Protein AF-A0A8K0LK72-F1 (afdb_monomer_lite)

Foldseek 3Di:
DFDWDKDWDQQAQQAKDKPPHGQDHRDNTGDIDTDDAQIWMDGGPDPPDIDGDHGPPVDQDPDAQDPVSVVVCVVCVQFKDWDRGWPDDDPFWTWTWIAGPPPRDIDIDIGGDCVVDDCPDPVVVVVVVVVVVVVPDDD

Radius of gyration: 19.01 Å; chains: 1; bounding box: 47×27×50 Å

pLDDT: mean 86.65, std 8.88, range [50.38, 97.31]

Sequence (139 aa):
HPPLVFVRDRGSANGTSVNGRIIGKGVTLSPSKLLEEGDIITVGTHPHLRLQYAESTNIRSSYTLSRLQRQEVKLFEDRYIVSSRTIGNGGYSLVFLASEVDTRKHVACKVHDISRFSPTAKEVNRIRQEATLLSTLDH

Structure (mmCIF, N/CA/C/O backbone):
data_AF-A0A8K0LK72-F1
#
_entry.id   AF-A0A8K0LK72-F1
#
loop_
_atom_site.group_PDB
_atom_site.id
_atom_site.type_symbol
_atom_site.label_atom_id
_atom_site.label_alt_id
_atom_site.label_comp_id
_atom_site.label_asym_id
_atom_site.label_entity_id
_atom_site.label_seq_id
_atom_site.pdbx_PDB_ins_code
_atom_site.Cartn_x
_atom_site.Cartn_y
_atom_site.Cartn_z
_atom_site.occupancy
_atom_site.B_iso_or_equiv
_atom_site.auth_seq_id
_atom_site.auth_comp_id
_atom_site.auth_asym_id
_atom_site.auth_atom_id
_atom_site.pdbx_PDB_model_num
ATOM 1 N N . HIS A 1 1 ? 8.517 6.663 11.431 1.00 76.25 1 HIS A N 1
ATOM 2 C CA . HIS A 1 1 ? 8.268 5.704 10.335 1.00 76.25 1 HIS A CA 1
ATOM 3 C C . HIS A 1 1 ? 9.356 5.879 9.293 1.00 76.25 1 HIS A C 1
ATOM 5 O O . HIS A 1 1 ? 9.706 7.032 9.047 1.00 76.25 1 HIS A O 1
ATOM 11 N N . PRO A 1 2 ? 9.944 4.798 8.756 1.00 79.44 2 PRO A N 1
ATOM 12 C CA . PRO A 1 2 ? 10.966 4.906 7.720 1.00 79.44 2 PRO A CA 1
ATOM 13 C C . PRO A 1 2 ? 10.385 5.559 6.454 1.00 79.44 2 PRO A C 1
ATOM 15 O O . PRO A 1 2 ? 9.185 5.410 6.191 1.00 79.44 2 PRO A O 1
ATOM 18 N N . PRO A 1 3 ? 11.197 6.301 5.683 1.00 84.12 3 PRO A N 1
ATOM 19 C CA . PRO A 1 3 ? 10.729 6.949 4.465 1.00 84.12 3 PRO A CA 1
ATOM 20 C C . PRO A 1 3 ? 10.279 5.910 3.433 1.00 84.12 3 PRO A C 1
ATOM 22 O O . PRO A 1 3 ? 10.865 4.836 3.311 1.00 84.12 3 PRO A O 1
ATOM 25 N N . LEU A 1 4 ? 9.249 6.252 2.658 1.00 87.44 4 LEU A N 1
ATOM 26 C CA . LEU A 1 4 ? 8.869 5.477 1.481 1.00 87.44 4 LEU A CA 1
ATOM 27 C C . LEU A 1 4 ? 9.763 5.896 0.315 1.00 87.44 4 LEU A C 1
ATOM 29 O O . LEU A 1 4 ? 9.740 7.057 -0.096 1.00 87.44 4 LEU A O 1
ATOM 33 N N . VAL A 1 5 ? 10.550 4.959 -0.207 1.00 91.00 5 VAL A N 1
ATOM 34 C CA . VAL A 1 5 ? 11.460 5.216 -1.327 1.00 91.00 5 VAL A CA 1
ATOM 35 C C . VAL A 1 5 ? 10.884 4.586 -2.583 1.00 91.00 5 VAL A C 1
ATOM 37 O O . VAL A 1 5 ? 10.600 3.393 -2.622 1.00 91.00 5 VAL A O 1
ATOM 40 N N . PHE A 1 6 ? 10.704 5.400 -3.617 1.00 91.62 6 PHE A N 1
ATOM 41 C CA . PHE A 1 6 ? 10.148 4.964 -4.890 1.00 91.62 6 PHE A CA 1
ATOM 42 C C . PHE A 1 6 ? 11.184 5.089 -5.998 1.00 91.62 6 PHE A C 1
ATOM 44 O O . PHE A 1 6 ? 11.943 6.055 -6.049 1.00 91.62 6 PHE A O 1
ATOM 51 N N . VAL A 1 7 ? 11.147 4.146 -6.932 1.00 92.19 7 VAL A N 1
ATOM 52 C CA . VAL A 1 7 ? 11.876 4.210 -8.195 1.00 92.19 7 VAL A CA 1
ATOM 53 C C . VAL A 1 7 ? 10.893 4.383 -9.347 1.00 92.19 7 VAL A C 1
ATOM 55 O O . VAL A 1 7 ? 9.767 3.882 -9.319 1.00 92.19 7 VAL A O 1
ATOM 58 N N . ARG A 1 8 ? 11.306 5.123 -10.371 1.00 92.06 8 ARG A N 1
ATOM 59 C CA . ARG A 1 8 ? 10.524 5.343 -11.584 1.00 92.06 8 ARG A CA 1
ATOM 60 C C . ARG A 1 8 ? 11.461 5.508 -12.770 1.00 92.06 8 ARG A C 1
ATOM 62 O O . ARG A 1 8 ? 12.436 6.247 -12.680 1.00 92.06 8 ARG A O 1
ATOM 69 N N . ASP A 1 9 ? 11.125 4.877 -13.888 1.00 90.75 9 ASP A N 1
ATOM 70 C CA . ASP A 1 9 ? 11.796 5.126 -15.161 1.00 90.75 9 ASP A CA 1
ATOM 71 C C . ASP A 1 9 ? 11.343 6.466 -15.764 1.00 90.75 9 ASP A C 1
ATOM 73 O O . ASP A 1 9 ? 10.139 6.744 -15.851 1.00 90.75 9 ASP A O 1
ATOM 77 N N . ARG A 1 10 ? 12.313 7.290 -16.174 1.00 90.12 10 ARG A N 1
ATOM 78 C CA . ARG A 1 10 ? 12.124 8.647 -16.716 1.00 90.12 10 ARG A CA 1
ATOM 79 C C . ARG A 1 10 ? 12.468 8.708 -18.209 1.00 90.12 10 ARG A C 1
ATOM 81 O O . ARG A 1 10 ? 13.216 9.585 -18.630 1.00 90.12 10 ARG A O 1
ATOM 88 N N . GLY A 1 11 ? 11.946 7.768 -18.996 1.00 87.12 11 GLY A N 1
ATOM 89 C CA . GLY A 1 11 ? 12.162 7.731 -20.444 1.00 87.12 11 GLY A CA 1
ATOM 90 C C . GLY A 1 11 ? 13.513 7.146 -20.827 1.00 87.12 11 GLY A C 1
ATOM 91 O O . GLY A 1 11 ? 14.162 7.637 -21.749 1.00 87.12 11 GLY A O 1
ATOM 92 N N . SER A 1 12 ? 13.965 6.107 -20.122 1.00 87.62 12 SER A N 1
ATOM 93 C CA . SER A 1 12 ? 15.194 5.432 -20.528 1.00 87.62 12 SER A CA 1
ATOM 94 C C . SER A 1 12 ? 15.002 4.721 -21.873 1.00 87.62 12 SER A C 1
ATOM 96 O O . SER A 1 12 ? 13.942 4.153 -22.160 1.00 87.62 12 SER A O 1
ATOM 98 N N . ALA A 1 13 ? 16.051 4.712 -22.700 1.00 87.19 13 ALA A N 1
ATOM 99 C CA . ALA A 1 13 ? 16.027 4.038 -24.000 1.00 87.19 13 ALA A CA 1
ATOM 100 C C . ALA A 1 13 ? 15.885 2.511 -23.859 1.00 87.19 13 ALA A C 1
ATOM 102 O O . ALA A 1 13 ? 15.154 1.860 -24.606 1.00 87.19 13 ALA A O 1
ATOM 103 N N . ASN A 1 14 ? 16.561 1.943 -22.857 1.00 88.12 14 ASN A N 1
ATOM 104 C CA . ASN A 1 14 ? 16.686 0.495 -22.680 1.00 88.12 14 ASN A CA 1
ATOM 105 C C . ASN A 1 14 ? 15.807 -0.069 -21.552 1.00 88.12 14 ASN A C 1
ATOM 107 O O . ASN A 1 14 ? 15.756 -1.283 -21.374 1.00 88.12 14 ASN A O 1
ATOM 111 N N . GLY A 1 15 ? 15.079 0.788 -20.836 1.00 90.25 15 GLY A N 1
ATOM 112 C CA . GLY A 1 15 ? 14.215 0.422 -19.721 1.00 90.25 15 GLY A CA 1
ATOM 113 C C . GLY A 1 15 ? 14.923 0.384 -18.368 1.00 90.25 15 GLY A C 1
ATOM 114 O O . GLY A 1 15 ? 16.145 0.291 -18.282 1.00 90.25 15 GLY A O 1
ATOM 115 N N . THR A 1 16 ? 14.131 0.422 -17.303 1.00 92.06 16 THR A N 1
ATOM 116 C CA . THR A 1 16 ? 14.563 0.167 -15.924 1.00 92.06 16 THR A CA 1
ATOM 117 C C . THR A 1 16 ? 13.787 -1.027 -15.389 1.00 92.06 16 THR A C 1
ATOM 119 O O . THR A 1 16 ? 12.586 -1.159 -15.641 1.00 92.06 16 THR A O 1
ATOM 122 N N . SER A 1 17 ? 14.458 -1.901 -14.643 1.00 92.12 17 SER A N 1
ATOM 123 C CA . SER A 1 17 ? 13.846 -3.066 -14.005 1.00 92.12 17 SER A CA 1
ATOM 124 C C . SER A 1 17 ? 14.123 -3.108 -12.505 1.00 92.12 17 SER A C 1
ATOM 126 O O . SER A 1 17 ? 15.150 -2.610 -12.050 1.00 92.12 17 SER A O 1
ATOM 128 N N . VAL A 1 18 ? 13.200 -3.710 -11.755 1.00 93.56 18 VAL A N 1
ATOM 129 C CA . VAL A 1 18 ? 13.353 -4.043 -10.332 1.00 93.56 18 VAL A CA 1
ATOM 130 C C . VAL A 1 18 ? 13.165 -5.547 -10.188 1.00 93.56 18 VAL A C 1
ATOM 132 O O . VAL A 1 18 ? 12.148 -6.084 -10.632 1.00 93.56 18 VAL A O 1
ATOM 135 N N . ASN A 1 19 ? 14.151 -6.241 -9.619 1.00 92.62 19 ASN A N 1
ATOM 136 C CA . ASN A 1 19 ? 14.174 -7.705 -9.486 1.00 92.62 19 ASN A CA 1
ATOM 137 C C . ASN A 1 19 ? 13.886 -8.423 -10.820 1.00 92.62 19 ASN A C 1
ATOM 139 O O . ASN A 1 19 ? 13.119 -9.383 -10.883 1.00 92.62 19 ASN A O 1
ATOM 143 N N . GLY A 1 20 ? 14.451 -7.900 -11.915 1.00 89.12 20 GLY A N 1
ATOM 144 C CA . GLY A 1 20 ? 14.274 -8.431 -13.270 1.00 89.12 20 GLY A CA 1
ATOM 145 C C . GLY A 1 20 ? 12.934 -8.103 -13.940 1.00 89.12 20 GLY A C 1
ATOM 146 O O . GLY A 1 20 ? 12.756 -8.422 -15.113 1.00 89.12 20 GLY A O 1
ATOM 147 N N . ARG A 1 21 ? 11.993 -7.437 -13.256 1.00 90.00 21 ARG A N 1
ATOM 148 C CA . ARG A 1 21 ? 10.725 -6.986 -13.854 1.00 90.00 21 ARG A CA 1
ATOM 149 C C . ARG A 1 21 ? 10.854 -5.555 -14.360 1.00 90.00 21 ARG A C 1
ATOM 151 O O . ARG A 1 21 ? 11.170 -4.659 -13.582 1.00 90.00 21 ARG A O 1
ATOM 158 N N . ILE A 1 22 ? 10.597 -5.332 -15.649 1.00 89.88 22 ILE A N 1
ATOM 159 C CA . ILE A 1 22 ? 10.627 -3.992 -16.256 1.00 89.88 22 ILE A CA 1
ATOM 160 C C . ILE A 1 22 ? 9.530 -3.129 -15.625 1.00 89.88 22 ILE A C 1
ATOM 162 O O . ILE A 1 22 ? 8.355 -3.488 -15.667 1.00 89.88 22 ILE A O 1
ATOM 166 N N . ILE A 1 23 ? 9.924 -1.989 -15.057 1.00 90.38 23 ILE A N 1
ATOM 167 C CA . ILE A 1 23 ? 9.009 -0.998 -14.471 1.00 90.38 23 ILE A CA 1
ATOM 168 C C . ILE A 1 23 ? 8.736 0.177 -15.419 1.00 90.38 23 ILE A C 1
ATOM 170 O O . ILE A 1 23 ? 7.783 0.922 -15.220 1.00 90.38 23 ILE A O 1
ATOM 174 N N . GLY A 1 24 ? 9.542 0.333 -16.470 1.00 88.56 24 GLY A N 1
ATOM 175 C CA . GLY A 1 24 ? 9.314 1.299 -17.538 1.00 88.56 24 GLY A CA 1
ATOM 176 C C . GLY A 1 24 ? 10.374 1.201 -18.630 1.00 88.56 24 GLY A C 1
ATOM 177 O O . GLY A 1 24 ? 11.476 0.719 -18.375 1.00 88.56 24 GLY A O 1
ATOM 178 N N . LYS A 1 25 ? 10.020 1.616 -19.851 1.00 86.31 25 LYS A N 1
ATOM 179 C CA . LYS A 1 25 ? 10.896 1.677 -21.031 1.00 86.31 25 LYS A CA 1
ATOM 180 C C . LYS A 1 25 ? 10.301 2.632 -22.061 1.00 86.31 25 LYS A C 1
ATOM 182 O O . LYS A 1 25 ? 9.143 2.455 -22.424 1.00 86.31 25 LYS A O 1
ATOM 187 N N . GLY A 1 26 ? 11.066 3.615 -22.537 1.00 77.31 26 GLY A N 1
ATOM 188 C CA . GLY A 1 26 ? 10.672 4.508 -23.639 1.00 77.31 26 GLY A CA 1
ATOM 189 C C . GLY A 1 26 ? 9.478 5.444 -23.381 1.00 77.31 26 GLY A C 1
ATOM 190 O O . GLY A 1 26 ? 9.223 6.328 -24.191 1.00 77.31 26 GLY A O 1
ATOM 191 N N . VAL A 1 27 ? 8.757 5.290 -22.267 1.00 73.31 27 VAL A N 1
ATOM 192 C CA . VAL A 1 27 ? 7.663 6.179 -21.847 1.00 73.31 27 VAL A CA 1
ATOM 193 C C . VAL A 1 27 ? 8.224 7.377 -21.093 1.00 73.31 27 VAL A C 1
ATOM 195 O O . VAL A 1 27 ? 9.058 7.213 -20.205 1.00 73.31 27 VAL A O 1
ATOM 198 N N . THR A 1 28 ? 7.708 8.576 -21.371 1.00 68.56 28 THR A N 1
ATOM 199 C CA . THR A 1 28 ? 8.136 9.824 -20.716 1.00 68.56 28 THR A CA 1
ATOM 200 C C . THR A 1 28 ? 7.958 9.782 -19.192 1.00 68.56 28 THR A C 1
ATOM 202 O O . THR A 1 28 ? 8.711 10.425 -18.457 1.00 68.56 28 THR A O 1
ATOM 205 N N . LEU A 1 29 ? 6.976 9.013 -18.699 1.00 75.50 29 LEU A N 1
ATOM 206 C CA . LEU A 1 29 ? 6.746 8.809 -17.272 1.00 75.50 29 LEU A CA 1
A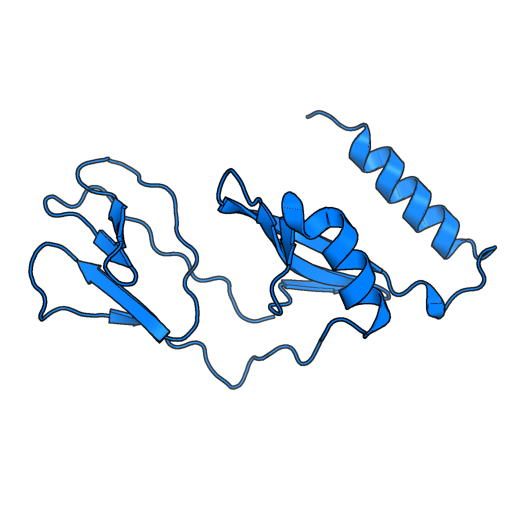TOM 207 C C . LEU A 1 29 ? 6.090 7.450 -16.993 1.00 75.50 29 LEU A C 1
ATOM 209 O O . LEU A 1 29 ? 4.905 7.258 -17.251 1.00 75.50 29 LEU A O 1
ATOM 213 N N . SER A 1 30 ? 6.854 6.512 -16.437 1.00 81.12 30 SER A N 1
ATOM 214 C CA . SER A 1 30 ? 6.302 5.247 -15.930 1.00 81.12 30 SER A CA 1
ATOM 215 C C . SER A 1 30 ? 5.622 5.423 -14.560 1.00 81.12 30 SER A C 1
ATOM 217 O O . SER A 1 30 ? 5.884 6.409 -13.863 1.00 81.12 30 SER A O 1
ATOM 219 N N . PRO A 1 31 ? 4.759 4.489 -14.124 1.00 82.50 31 PRO A N 1
ATOM 220 C CA . PRO A 1 31 ? 4.327 4.421 -12.733 1.00 82.50 31 PRO A CA 1
ATOM 221 C C . PRO A 1 31 ? 5.526 4.258 -11.788 1.00 82.50 31 PRO A C 1
ATOM 223 O O . PRO A 1 31 ? 6.513 3.600 -12.104 1.00 82.50 31 PRO A O 1
ATOM 226 N N . SER A 1 32 ? 5.452 4.866 -10.605 1.00 86.50 32 SER A N 1
ATOM 227 C CA . SER A 1 32 ? 6.454 4.642 -9.556 1.00 86.50 32 SER A CA 1
ATOM 228 C C . SER A 1 32 ? 6.253 3.284 -8.893 1.00 86.50 32 SER A C 1
ATOM 230 O O . SER A 1 32 ? 5.130 2.921 -8.549 1.00 86.50 32 SER A O 1
ATOM 232 N N . LYS A 1 33 ? 7.355 2.585 -8.637 1.00 89.62 33 LYS A N 1
ATOM 233 C CA . LYS A 1 33 ? 7.419 1.344 -7.868 1.00 89.62 33 LYS A CA 1
ATOM 234 C C . LYS A 1 33 ? 8.019 1.645 -6.495 1.00 89.62 33 LYS A C 1
ATOM 236 O O . LYS A 1 33 ? 9.074 2.269 -6.422 1.00 89.62 33 LYS A O 1
ATOM 241 N N . LEU A 1 34 ? 7.347 1.238 -5.418 1.00 90.69 34 LEU A N 1
ATOM 242 C CA . LEU A 1 34 ? 7.927 1.278 -4.073 1.00 90.69 34 LEU A CA 1
ATOM 243 C C . LEU A 1 34 ? 9.058 0.249 -3.979 1.00 90.69 34 LEU A C 1
ATOM 245 O O . LEU A 1 34 ? 8.873 -0.879 -4.439 1.00 90.69 34 LEU A O 1
ATOM 249 N N . LEU A 1 35 ? 10.186 0.655 -3.399 1.00 91.31 35 LEU A N 1
ATOM 250 C CA . LEU A 1 35 ? 11.315 -0.221 -3.114 1.00 91.31 35 LEU A CA 1
ATOM 251 C C . LEU A 1 35 ? 11.161 -0.877 -1.742 1.00 91.31 35 LEU A C 1
ATOM 253 O O . LEU A 1 35 ? 10.826 -0.217 -0.754 1.00 91.31 35 LEU A O 1
ATOM 257 N N . GLU A 1 36 ? 11.444 -2.170 -1.695 1.00 87.50 36 GLU A N 1
ATOM 258 C CA . GLU A 1 36 ? 11.522 -2.976 -0.481 1.00 87.50 36 GLU A CA 1
ATOM 259 C C . GLU A 1 36 ? 12.961 -3.418 -0.212 1.00 87.50 36 GLU A C 1
ATOM 261 O O . GLU A 1 36 ? 13.785 -3.470 -1.123 1.00 87.50 36 GLU A O 1
ATOM 266 N N . GLU A 1 37 ? 13.274 -3.711 1.053 1.00 88.00 37 GLU A N 1
ATOM 267 C CA . GLU A 1 37 ? 14.602 -4.169 1.477 1.00 88.00 37 GLU A CA 1
ATOM 268 C C . GLU A 1 37 ? 15.157 -5.256 0.548 1.00 88.00 37 GLU A C 1
ATOM 270 O O . GLU A 1 37 ? 14.54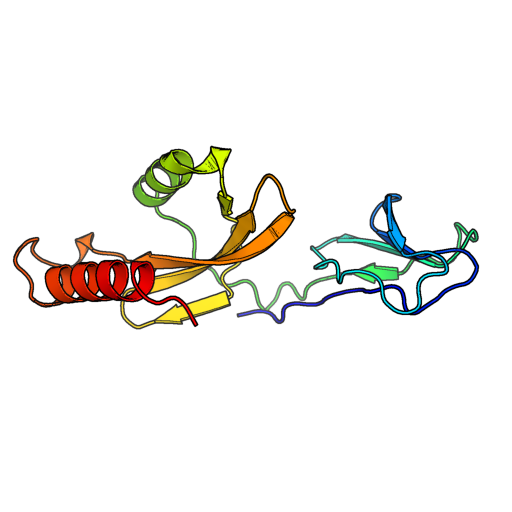1 -6.307 0.364 1.00 88.00 37 GLU A O 1
ATOM 275 N N . GLY A 1 38 ? 16.344 -5.008 -0.003 1.00 90.75 38 GLY A N 1
ATOM 276 C CA . GLY A 1 38 ? 17.035 -5.930 -0.892 1.00 90.75 38 GLY A CA 1
ATOM 277 C C . GLY A 1 38 ? 16.632 -5.837 -2.363 1.00 90.75 38 GLY A C 1
ATOM 278 O O . GLY A 1 38 ? 17.264 -6.521 -3.169 1.00 90.75 38 GLY A O 1
ATOM 279 N N . ASP A 1 39 ? 15.657 -4.996 -2.733 1.00 94.12 39 ASP A N 1
ATOM 280 C CA . ASP A 1 39 ? 15.269 -4.779 -4.128 1.00 94.12 39 ASP A CA 1
ATOM 281 C C . ASP A 1 39 ? 16.463 -4.358 -4.982 1.00 94.12 39 ASP A C 1
ATOM 283 O O . ASP A 1 39 ? 17.274 -3.508 -4.608 1.00 94.12 39 ASP A O 1
ATOM 287 N N . ILE A 1 40 ? 16.551 -4.939 -6.176 1.00 95.06 40 ILE A N 1
ATOM 288 C CA . ILE A 1 40 ? 17.668 -4.736 -7.091 1.00 95.06 40 ILE A CA 1
ATOM 289 C C . ILE A 1 40 ? 17.174 -4.008 -8.325 1.00 95.06 40 ILE A C 1
ATOM 291 O O . ILE A 1 40 ? 16.394 -4.547 -9.110 1.00 95.06 40 ILE A O 1
ATOM 295 N N . ILE A 1 41 ? 17.673 -2.794 -8.512 1.00 94.81 41 ILE A N 1
ATOM 296 C CA . ILE A 1 41 ? 17.385 -1.943 -9.656 1.00 94.81 41 ILE A CA 1
ATOM 297 C C . ILE A 1 41 ? 18.468 -2.168 -10.711 1.00 94.81 41 ILE A C 1
ATOM 299 O O . ILE A 1 41 ? 19.665 -2.099 -10.423 1.00 94.81 41 ILE A O 1
ATOM 303 N N . THR A 1 42 ? 18.051 -2.397 -11.952 1.00 93.25 42 THR A N 1
ATOM 304 C CA . THR A 1 42 ? 18.944 -2.511 -13.112 1.00 93.25 42 THR A CA 1
ATOM 305 C C . THR A 1 42 ? 18.472 -1.559 -14.200 1.00 93.25 42 THR A C 1
ATOM 307 O O . THR A 1 42 ? 17.289 -1.551 -14.547 1.00 93.25 42 THR A O 1
ATOM 310 N N . VAL A 1 43 ? 19.397 -0.755 -14.731 1.00 89.25 43 VAL A N 1
ATOM 311 C CA . VAL A 1 43 ? 19.122 0.238 -15.777 1.00 89.25 43 VAL A CA 1
ATOM 312 C C . VAL A 1 43 ? 19.696 -0.248 -17.106 1.00 89.25 43 VAL A C 1
ATOM 314 O O . VAL A 1 43 ? 20.894 -0.493 -17.245 1.00 89.25 43 VAL A O 1
ATOM 317 N N . GLY A 1 44 ? 18.826 -0.355 -18.102 1.00 83.12 44 GLY A N 1
ATOM 318 C CA . GLY A 1 44 ? 19.124 -0.842 -19.437 1.00 83.12 44 GLY A CA 1
ATOM 319 C C . GLY A 1 44 ? 19.454 -2.331 -19.507 1.00 83.12 44 GLY A C 1
ATOM 320 O O . GLY A 1 44 ? 19.045 -3.126 -18.667 1.00 83.12 44 GLY A O 1
ATOM 321 N N . THR A 1 45 ? 20.194 -2.713 -20.548 1.00 71.88 45 THR A N 1
ATOM 322 C CA . THR A 1 45 ? 20.573 -4.105 -20.840 1.00 71.88 45 THR A CA 1
ATOM 323 C C . THR A 1 45 ? 21.888 -4.528 -20.188 1.00 71.88 45 THR A C 1
ATOM 325 O O . THR A 1 45 ? 22.374 -5.614 -20.482 1.00 71.88 45 THR A O 1
ATOM 328 N N . HIS A 1 46 ? 22.493 -3.689 -19.340 1.00 73.81 46 HIS A N 1
ATOM 329 C CA . HIS A 1 46 ? 23.783 -3.979 -18.717 1.00 73.81 46 HIS A CA 1
ATOM 330 C C . HIS A 1 46 ? 23.572 -4.724 -17.392 1.00 73.81 46 HIS A C 1
ATOM 332 O O . HIS A 1 46 ? 23.287 -4.080 -16.381 1.00 73.81 46 HIS A O 1
ATOM 338 N N . PRO A 1 47 ? 23.762 -6.056 -17.338 1.00 69.06 47 PRO A N 1
ATOM 339 C CA . PRO A 1 47 ? 23.531 -6.831 -16.116 1.00 69.06 47 PRO A CA 1
ATOM 340 C C . PRO A 1 47 ? 24.512 -6.476 -14.987 1.00 69.06 47 PRO A C 1
ATOM 342 O O . PRO A 1 47 ? 24.299 -6.854 -13.836 1.00 69.06 47 PRO A O 1
ATOM 345 N N . HIS A 1 48 ? 25.589 -5.753 -15.305 1.00 77.31 48 HIS A N 1
ATOM 346 C CA . HIS A 1 48 ? 26.644 -5.395 -14.362 1.00 77.31 48 HIS A CA 1
ATOM 347 C C . HIS A 1 48 ? 26.340 -4.132 -13.543 1.00 77.31 48 HIS A C 1
ATOM 349 O O . HIS A 1 48 ? 26.904 -3.981 -12.463 1.00 77.31 48 HIS A O 1
ATOM 355 N N . LEU A 1 49 ? 25.439 -3.249 -13.998 1.00 83.81 49 LEU A N 1
ATOM 356 C CA . LEU A 1 49 ? 25.029 -2.076 -13.220 1.00 83.81 49 LEU A CA 1
ATOM 357 C C . LEU A 1 49 ? 23.785 -2.412 -12.396 1.00 83.81 49 LEU A C 1
ATOM 359 O O . LEU A 1 49 ? 22.659 -2.407 -12.899 1.00 83.81 49 LEU A O 1
ATOM 363 N N . ARG A 1 50 ? 24.001 -2.712 -11.116 1.00 89.88 50 ARG A N 1
ATOM 364 C CA . ARG A 1 50 ? 22.949 -3.075 -10.164 1.00 89.88 50 ARG A CA 1
ATOM 365 C C . ARG A 1 50 ? 23.015 -2.143 -8.964 1.00 89.88 50 ARG A C 1
ATOM 367 O O . ARG A 1 50 ? 24.056 -2.042 -8.322 1.00 89.88 50 ARG A O 1
ATOM 374 N N . LEU A 1 51 ? 21.903 -1.484 -8.664 1.00 93.19 51 LEU A N 1
ATOM 375 C CA . LEU A 1 51 ? 21.731 -0.713 -7.437 1.00 93.19 51 LEU A CA 1
ATOM 376 C C . LEU A 1 51 ? 20.854 -1.544 -6.508 1.00 93.19 51 LEU A C 1
ATOM 378 O O . LEU A 1 51 ? 19.731 -1.882 -6.875 1.00 93.19 51 LEU A O 1
ATOM 382 N N . GLN A 1 52 ? 21.361 -1.898 -5.334 1.00 94.38 52 GLN A N 1
ATOM 383 C CA . GLN A 1 52 ? 20.563 -2.580 -4.323 1.00 94.38 52 GLN A CA 1
ATOM 384 C C . GLN A 1 52 ? 20.008 -1.551 -3.345 1.00 94.38 52 GLN A C 1
ATOM 386 O O . GLN A 1 52 ? 20.754 -0.735 -2.803 1.00 94.38 52 GLN A O 1
ATOM 391 N N . TYR A 1 53 ? 18.700 -1.588 -3.126 1.00 93.12 53 TYR A N 1
ATOM 392 C CA . TYR A 1 53 ? 18.069 -0.817 -2.074 1.00 93.12 53 TYR A CA 1
ATOM 393 C C . TYR A 1 53 ? 18.279 -1.513 -0.731 1.00 93.12 53 TYR A C 1
ATOM 395 O O . TYR A 1 53 ? 17.947 -2.687 -0.569 1.00 93.12 53 TYR A O 1
ATOM 403 N N . ALA A 1 54 ? 18.827 -0.767 0.223 1.00 89.25 54 ALA A N 1
ATOM 404 C CA . ALA A 1 54 ? 18.977 -1.186 1.605 1.00 89.25 54 ALA A CA 1
ATOM 405 C C . ALA A 1 54 ? 18.302 -0.144 2.503 1.00 89.25 54 ALA A C 1
ATOM 407 O O . ALA A 1 54 ? 18.672 1.032 2.537 1.00 89.25 54 ALA A O 1
ATOM 408 N N . GLU A 1 55 ? 17.284 -0.583 3.218 1.00 81.44 55 GLU A N 1
ATOM 409 C CA . GLU A 1 55 ? 16.597 0.146 4.258 1.00 81.44 55 GLU A CA 1
ATOM 410 C C . GLU A 1 55 ? 17.431 0.110 5.542 1.00 81.44 55 GLU A C 1
ATOM 412 O O . GLU A 1 55 ? 17.846 -0.943 6.030 1.00 81.44 55 GLU A O 1
ATOM 417 N N . SER A 1 56 ? 17.672 1.285 6.129 1.00 73.56 56 SER A N 1
ATOM 418 C CA . SER A 1 56 ? 18.419 1.370 7.383 1.00 73.56 56 SER A CA 1
ATOM 419 C C . SER A 1 56 ? 17.704 0.582 8.485 1.00 73.56 56 SER A C 1
ATOM 421 O O . SER A 1 56 ? 16.584 0.908 8.892 1.00 73.56 56 SER A O 1
ATOM 423 N N . THR A 1 57 ? 18.377 -0.441 9.011 1.00 64.62 57 THR A N 1
ATOM 424 C CA . THR A 1 57 ? 17.865 -1.334 10.063 1.00 64.62 57 THR A CA 1
ATOM 425 C C . THR A 1 57 ? 17.533 -0.608 11.369 1.00 64.62 57 THR A C 1
ATOM 427 O O . THR A 1 57 ? 16.739 -1.114 12.160 1.00 64.62 57 THR A O 1
ATOM 430 N N . ASN A 1 58 ? 18.055 0.607 11.567 1.00 62.12 58 ASN A N 1
ATOM 431 C CA . ASN A 1 58 ? 17.826 1.424 12.760 1.00 62.12 58 ASN A CA 1
ATOM 432 C C . ASN A 1 58 ? 16.441 2.100 12.821 1.00 62.12 58 ASN A C 1
ATOM 434 O O . ASN A 1 58 ? 16.113 2.696 13.843 1.00 62.12 58 ASN A O 1
ATOM 438 N N . ILE A 1 59 ? 15.611 2.019 11.769 1.00 60.59 59 ILE A N 1
ATOM 439 C CA . ILE A 1 59 ? 14.305 2.713 11.697 1.00 60.59 59 ILE A CA 1
ATOM 440 C C . ILE A 1 59 ? 13.152 1.727 11.455 1.00 60.59 59 ILE A C 1
ATOM 442 O O . ILE A 1 59 ? 12.167 2.036 10.784 1.00 60.59 59 ILE A O 1
ATOM 446 N N . ARG A 1 60 ? 13.229 0.505 11.991 1.00 59.28 60 ARG A N 1
ATOM 447 C CA . ARG A 1 60 ? 12.069 -0.395 11.949 1.00 59.28 60 ARG A CA 1
ATOM 448 C C . ARG A 1 60 ? 11.069 0.016 13.023 1.00 59.28 60 ARG A C 1
ATOM 450 O O . ARG A 1 60 ? 11.336 -0.092 14.216 1.00 59.28 60 ARG A O 1
ATOM 457 N N . SER A 1 61 ? 9.898 0.485 12.597 1.00 60.50 61 SER A N 1
ATOM 458 C CA . SER A 1 61 ? 8.750 0.637 13.489 1.00 60.50 61 SER A CA 1
ATOM 459 C C . SER A 1 61 ? 8.413 -0.735 14.080 1.00 60.50 61 SER A C 1
ATOM 461 O O . SER A 1 61 ? 8.053 -1.641 13.333 1.00 60.50 61 SER A O 1
ATOM 463 N N . SER A 1 62 ? 8.521 -0.897 15.399 1.00 65.06 62 SER A N 1
ATOM 464 C CA . SER A 1 62 ? 8.257 -2.164 16.107 1.00 65.06 62 SER A CA 1
ATOM 465 C C . SER A 1 62 ? 6.774 -2.549 16.164 1.00 65.06 62 SER A C 1
ATOM 467 O O . SER A 1 62 ? 6.410 -3.574 16.742 1.00 65.06 62 SER A O 1
ATOM 469 N N . TYR A 1 63 ? 5.901 -1.727 15.585 1.00 80.50 63 TYR A N 1
ATOM 470 C CA . TYR A 1 63 ? 4.470 -1.957 15.593 1.00 80.50 63 TYR A CA 1
ATOM 471 C C . TYR A 1 63 ? 4.106 -3.123 14.678 1.00 80.50 63 TYR A C 1
ATOM 473 O O . TYR A 1 63 ? 4.426 -3.140 13.491 1.00 80.50 63 TYR A O 1
ATOM 481 N N . THR A 1 64 ? 3.411 -4.100 15.247 1.00 84.19 64 THR A N 1
ATOM 482 C CA . THR A 1 64 ? 2.924 -5.280 14.538 1.00 84.19 64 THR A CA 1
ATOM 483 C C . THR A 1 64 ? 1.436 -5.445 14.798 1.00 84.19 64 THR A C 1
ATOM 485 O O . THR A 1 64 ? 0.930 -5.056 15.852 1.00 84.19 64 THR A O 1
ATOM 488 N N . LEU A 1 65 ? 0.727 -6.009 13.821 1.00 89.56 65 LEU A N 1
ATOM 489 C CA . LEU A 1 65 ? -0.678 -6.362 13.987 1.00 89.56 65 LEU A CA 1
ATOM 490 C C . LEU A 1 65 ? -0.816 -7.419 15.089 1.00 89.56 65 LEU A C 1
ATOM 492 O O . LEU A 1 65 ? -0.111 -8.437 15.092 1.00 89.56 65 LEU A O 1
ATOM 496 N N . SER A 1 66 ? -1.771 -7.207 15.994 1.00 90.00 66 SER A N 1
ATOM 497 C CA . SER A 1 66 ? -2.136 -8.205 16.998 1.00 90.00 66 SER A CA 1
ATOM 498 C C . SER A 1 66 ? -2.629 -9.499 16.334 1.00 90.00 66 SER A C 1
ATOM 500 O O . SER A 1 66 ? -2.908 -9.553 15.133 1.00 90.00 66 SER A O 1
ATOM 502 N N . ARG A 1 67 ? -2.749 -10.590 17.103 1.00 91.38 67 ARG A N 1
ATOM 503 C CA . ARG A 1 67 ? -3.296 -11.852 16.568 1.00 91.38 67 ARG A CA 1
ATOM 504 C C . ARG A 1 67 ? -4.701 -11.658 15.984 1.00 91.38 67 ARG A C 1
ATOM 506 O O . ARG A 1 67 ? -4.965 -12.189 14.912 1.00 91.38 67 ARG A O 1
ATOM 513 N N . LEU A 1 68 ? -5.552 -10.895 16.671 1.00 92.38 68 LEU A N 1
ATOM 514 C CA . LEU A 1 68 ? -6.914 -10.605 16.224 1.00 92.38 68 LEU A CA 1
ATOM 515 C C . LEU A 1 68 ? -6.905 -9.731 14.965 1.00 92.38 68 LEU A C 1
ATOM 517 O O . LEU A 1 68 ? -7.518 -10.097 13.972 1.00 92.38 68 LEU A O 1
ATOM 521 N N . GLN A 1 69 ? -6.108 -8.661 14.951 1.00 92.88 69 GLN A N 1
ATOM 522 C CA . GLN A 1 69 ? -5.994 -7.778 13.784 1.00 92.88 69 GLN A CA 1
ATOM 523 C C . GLN A 1 69 ? -5.473 -8.516 12.546 1.00 92.88 69 GLN A C 1
ATOM 525 O O . GLN A 1 69 ? -5.915 -8.257 11.433 1.00 92.88 69 GLN A O 1
ATOM 530 N N . ARG A 1 70 ? -4.573 -9.494 12.719 1.00 93.62 70 ARG A N 1
ATOM 531 C CA . ARG A 1 70 ? -4.153 -10.371 11.616 1.00 93.62 70 ARG A CA 1
ATOM 532 C C . ARG A 1 70 ? -5.292 -11.232 11.076 1.00 93.62 70 ARG A C 1
ATOM 534 O O . ARG A 1 70 ? -5.282 -11.525 9.891 1.00 93.62 70 ARG A O 1
ATOM 541 N N . GLN A 1 71 ? -6.237 -11.660 11.910 1.00 94.88 71 GLN A N 1
ATOM 542 C CA . GLN A 1 71 ? -7.424 -12.390 11.451 1.00 94.88 71 GLN A CA 1
ATOM 543 C C . GLN A 1 71 ? -8.409 -11.453 10.744 1.00 94.88 71 GLN A C 1
ATOM 545 O O . GLN A 1 71 ? -8.940 -11.820 9.705 1.00 94.88 71 GLN A O 1
ATOM 550 N N . GLU A 1 72 ? -8.598 -10.236 11.256 1.00 95.00 72 GLU A N 1
ATOM 551 C CA . GLU A 1 72 ? -9.465 -9.218 10.646 1.00 95.00 72 GLU A CA 1
ATOM 552 C C . GLU A 1 72 ? -8.958 -8.790 9.264 1.00 95.00 72 GLU A C 1
ATOM 554 O O . GLU A 1 72 ? -9.744 -8.691 8.328 1.00 95.00 72 GLU A O 1
ATOM 559 N N . VAL A 1 73 ? -7.641 -8.612 9.107 1.00 95.19 73 VAL A N 1
ATOM 560 C CA . VAL A 1 73 ? -7.018 -8.291 7.812 1.00 95.19 73 VAL A CA 1
ATOM 561 C C . VAL A 1 73 ? -7.266 -9.376 6.763 1.00 95.19 73 VAL A C 1
ATOM 563 O O . VAL A 1 73 ? -7.462 -9.061 5.592 1.00 95.19 73 VAL A O 1
ATOM 566 N N . LYS A 1 74 ? -7.326 -10.650 7.170 1.00 95.88 74 LYS A N 1
ATOM 567 C CA . LYS A 1 74 ? -7.626 -11.755 6.246 1.00 95.88 74 LYS A CA 1
ATOM 568 C C . LYS A 1 74 ? -9.034 -11.690 5.664 1.00 95.88 74 LYS A C 1
ATOM 570 O O . LYS A 1 74 ? -9.265 -12.246 4.600 1.00 95.88 74 LYS A O 1
ATOM 575 N N . LEU A 1 75 ? -9.971 -11.004 6.320 1.00 96.88 75 LEU A N 1
ATOM 576 C CA . LEU A 1 75 ? -11.348 -10.880 5.827 1.00 96.88 75 LEU A CA 1
ATOM 577 C C . LEU A 1 75 ? -11.451 -10.061 4.533 1.00 96.88 75 LEU A C 1
ATOM 579 O O . LEU A 1 75 ? -12.511 -10.046 3.914 1.00 96.88 75 LEU A O 1
ATOM 583 N N . PHE A 1 76 ? -10.388 -9.352 4.149 1.00 95.69 76 PHE A N 1
ATOM 584 C CA . PHE A 1 76 ? -10.337 -8.544 2.933 1.00 95.69 76 PHE A CA 1
ATOM 585 C C . PHE A 1 76 ? -9.035 -8.741 2.138 1.00 95.69 76 PHE A C 1
ATOM 587 O O . PHE A 1 76 ? -8.671 -7.880 1.332 1.00 95.69 76 PHE A O 1
ATOM 594 N N . GLU A 1 77 ? -8.323 -9.855 2.360 1.00 96.19 77 GLU A N 1
ATOM 595 C CA . GLU A 1 77 ? -7.037 -10.141 1.698 1.00 96.19 77 GLU A CA 1
ATOM 596 C C . GLU A 1 77 ? -7.162 -10.370 0.187 1.00 96.19 77 GLU A C 1
ATOM 598 O O . GLU A 1 77 ? -6.192 -10.202 -0.549 1.00 96.19 77 GLU A O 1
ATOM 603 N N . ASP A 1 78 ? -8.370 -10.701 -0.271 1.00 97.31 78 ASP A N 1
ATOM 604 C CA . ASP A 1 78 ? -8.755 -10.797 -1.676 1.00 97.31 78 ASP A CA 1
ATOM 605 C C . ASP A 1 78 ? -8.678 -9.442 -2.394 1.00 97.31 78 ASP A C 1
ATOM 607 O O . ASP A 1 78 ? -8.381 -9.392 -3.585 1.00 97.31 78 ASP A O 1
ATOM 611 N N . ARG A 1 79 ? -8.894 -8.341 -1.663 1.00 97.12 79 ARG A N 1
ATOM 612 C CA . ARG A 1 79 ? -8.882 -6.972 -2.203 1.00 97.12 79 ARG A CA 1
ATOM 613 C C . ARG A 1 79 ? -7.629 -6.198 -1.831 1.00 97.12 79 ARG A C 1
ATOM 615 O O . ARG A 1 79 ? -7.113 -5.440 -2.652 1.00 97.12 79 ARG A O 1
ATOM 622 N N . TYR A 1 80 ? -7.123 -6.375 -0.610 1.00 96.94 80 TYR A N 1
ATOM 623 C CA . TYR A 1 80 ? -5.965 -5.634 -0.115 1.00 96.94 80 TYR A CA 1
ATOM 624 C C . TYR A 1 80 ? -4.999 -6.506 0.679 1.00 96.94 80 TYR A C 1
ATOM 626 O O . TYR A 1 80 ? -5.362 -7.140 1.664 1.00 96.94 80 TYR A O 1
ATOM 634 N N . ILE A 1 81 ? -3.718 -6.418 0.331 1.00 95.00 81 ILE A N 1
ATOM 635 C CA . ILE A 1 81 ? -2.626 -7.036 1.086 1.00 95.00 81 ILE A CA 1
ATOM 636 C C . ILE A 1 81 ? -2.015 -5.978 2.002 1.00 95.00 81 ILE A C 1
ATOM 638 O O . ILE A 1 81 ? -1.429 -5.003 1.523 1.00 95.00 81 ILE A O 1
ATOM 642 N N . VAL A 1 82 ? -2.137 -6.165 3.318 1.00 94.50 82 VAL A N 1
ATOM 643 C CA . VAL A 1 82 ? -1.546 -5.271 4.326 1.00 94.50 82 VAL A CA 1
ATOM 644 C C . VAL A 1 82 ? -0.119 -5.718 4.644 1.00 94.50 82 VAL A C 1
ATOM 646 O O . VAL A 1 82 ? 0.111 -6.853 5.058 1.00 94.50 82 VAL A O 1
ATOM 649 N N . SER A 1 83 ? 0.847 -4.819 4.463 1.00 89.88 83 SER A N 1
ATOM 650 C CA . SER A 1 83 ? 2.249 -5.076 4.801 1.00 89.88 83 SER A CA 1
ATOM 651 C C . SER A 1 83 ? 2.516 -4.881 6.298 1.00 89.88 83 SER A C 1
ATOM 653 O O . SER A 1 83 ? 1.756 -4.227 7.012 1.00 89.88 83 SER A O 1
ATOM 655 N N . SER A 1 84 ? 3.659 -5.371 6.779 1.00 86.31 84 SER A N 1
ATOM 656 C CA . SER A 1 84 ? 4.142 -5.070 8.133 1.00 86.31 84 SER A CA 1
ATOM 657 C C . SER A 1 84 ? 4.696 -3.645 8.287 1.00 86.31 84 SER A C 1
ATOM 659 O O . SER A 1 84 ? 5.072 -3.252 9.391 1.00 86.31 84 SER A O 1
ATOM 661 N N . ARG A 1 85 ? 4.794 -2.861 7.203 1.00 87.62 85 ARG A N 1
ATOM 662 C CA . ARG A 1 85 ? 5.359 -1.507 7.229 1.00 87.62 85 ARG A CA 1
ATOM 663 C C . ARG A 1 85 ? 4.339 -0.525 7.798 1.00 87.62 85 ARG A C 1
ATOM 665 O O . ARG A 1 85 ? 3.270 -0.323 7.223 1.00 87.62 85 ARG A O 1
ATOM 672 N N . THR A 1 86 ? 4.699 0.139 8.894 1.00 90.44 86 THR A N 1
ATOM 673 C CA . THR A 1 86 ? 3.900 1.233 9.462 1.00 90.44 86 THR A CA 1
ATOM 674 C C . THR A 1 8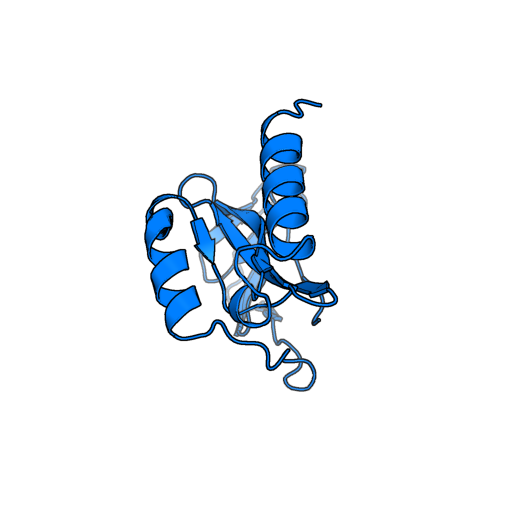6 ? 4.337 2.564 8.848 1.00 90.44 86 THR A C 1
ATOM 676 O O . THR A 1 86 ? 5.530 2.852 8.768 1.00 90.44 86 THR A O 1
ATOM 679 N N . ILE A 1 87 ? 3.373 3.374 8.411 1.00 90.88 87 ILE A N 1
ATOM 680 C CA . ILE A 1 87 ? 3.582 4.700 7.805 1.00 90.88 87 ILE A CA 1
ATOM 681 C C . ILE A 1 87 ? 3.025 5.838 8.669 1.00 90.88 87 ILE A C 1
ATOM 683 O O . ILE A 1 87 ? 3.325 7.003 8.422 1.00 90.88 87 ILE A O 1
ATOM 687 N N . GLY A 1 88 ? 2.247 5.516 9.706 1.00 89.94 88 GLY A N 1
ATOM 688 C CA . GLY A 1 88 ? 1.644 6.495 10.606 1.00 89.94 88 GLY A CA 1
ATOM 689 C C . GLY A 1 88 ? 1.299 5.912 11.975 1.00 89.94 88 GLY A C 1
ATOM 690 O O . GLY A 1 88 ? 1.034 4.721 12.123 1.00 89.94 88 GLY A O 1
ATOM 691 N N . ASN A 1 89 ? 1.314 6.769 12.993 1.00 89.00 89 ASN A N 1
ATOM 692 C CA . ASN A 1 89 ? 0.838 6.479 14.343 1.00 89.00 89 ASN A CA 1
ATOM 693 C C . ASN A 1 89 ? -0.136 7.600 14.727 1.00 89.00 89 ASN A C 1
ATOM 695 O O . ASN A 1 89 ? 0.158 8.771 14.506 1.00 89.00 89 ASN A O 1
ATOM 699 N N . GLY A 1 90 ? -1.290 7.225 15.267 1.00 81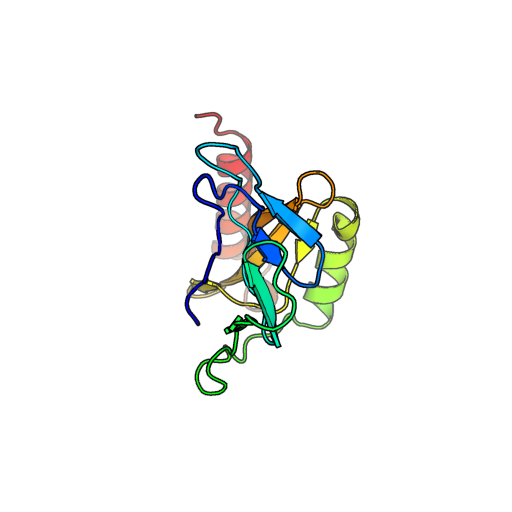.81 90 GLY A N 1
ATOM 700 C CA . GLY A 1 90 ? -2.207 8.120 15.961 1.00 81.81 90 GLY A CA 1
ATOM 701 C C . GLY A 1 90 ? -2.435 7.620 17.385 1.00 81.81 90 GLY A C 1
ATOM 702 O O . GLY A 1 90 ? -2.033 6.509 17.725 1.00 81.81 90 GLY A O 1
ATOM 703 N N . GLY A 1 91 ? -3.130 8.410 18.209 1.00 79.81 91 GLY A N 1
ATOM 704 C CA . GLY A 1 91 ? -3.294 8.110 19.641 1.00 79.81 91 GLY A CA 1
ATOM 705 C C . GLY A 1 91 ? -3.810 6.696 19.951 1.00 79.81 91 GLY A C 1
ATOM 706 O O . GLY A 1 91 ? -3.346 6.077 20.901 1.00 79.81 91 GLY A O 1
ATOM 707 N N . TYR A 1 92 ? -4.708 6.160 19.115 1.00 82.56 92 TYR A N 1
ATOM 708 C CA . TYR A 1 92 ? -5.294 4.817 19.279 1.00 82.56 92 TYR A CA 1
ATOM 709 C C . TYR A 1 92 ? -5.341 4.018 17.972 1.00 82.56 92 TYR A C 1
ATOM 711 O O . TYR A 1 92 ? -6.182 3.133 17.793 1.00 82.56 92 TYR A O 1
ATOM 719 N N . SER A 1 93 ? -4.482 4.370 17.018 1.00 88.81 93 SER A N 1
ATOM 720 C CA . SER A 1 93 ? -4.478 3.743 15.701 1.00 88.81 93 SER A CA 1
ATOM 721 C C . SER A 1 93 ? -3.082 3.677 15.115 1.00 88.81 93 SER A C 1
ATOM 723 O O . SER A 1 93 ? -2.281 4.596 15.278 1.00 88.81 93 SER A O 1
ATOM 725 N N . LEU A 1 94 ? -2.827 2.631 14.346 1.00 92.25 94 LEU A N 1
ATOM 726 C CA . LEU A 1 94 ? -1.634 2.497 13.524 1.00 92.25 94 LEU A CA 1
ATOM 727 C C . LEU A 1 94 ? -2.041 2.555 12.060 1.00 92.25 94 LEU A C 1
ATOM 729 O O . LEU A 1 94 ? -3.098 2.054 11.689 1.00 92.25 94 LEU A O 1
ATOM 733 N N . VAL A 1 95 ? -1.215 3.178 11.229 1.00 93.38 95 VAL A N 1
ATOM 734 C CA . VAL A 1 95 ? -1.444 3.238 9.787 1.00 93.38 95 VAL A CA 1
ATOM 735 C C . VAL A 1 95 ? -0.402 2.365 9.115 1.00 93.38 95 VAL A C 1
ATOM 737 O O . VAL A 1 95 ? 0.789 2.671 9.168 1.00 93.38 95 VAL A O 1
ATOM 740 N N . PHE A 1 96 ? -0.853 1.286 8.493 1.00 93.62 96 PHE A N 1
ATOM 741 C CA . PHE A 1 96 ? -0.026 0.359 7.736 1.00 93.62 96 PHE A CA 1
ATOM 742 C C . PHE A 1 96 ? -0.071 0.701 6.252 1.00 93.62 96 PHE A C 1
ATOM 744 O O . PHE A 1 96 ? -1.088 1.165 5.734 1.00 93.62 96 PHE A O 1
ATOM 751 N N . LEU A 1 97 ? 1.030 0.447 5.554 1.00 93.38 97 LEU A N 1
ATOM 752 C CA . LEU A 1 97 ? 1.016 0.412 4.101 1.00 93.38 97 LEU A CA 1
ATOM 753 C C . LEU A 1 97 ? 0.292 -0.860 3.644 1.00 93.38 97 LEU A C 1
ATOM 755 O O . LEU A 1 97 ? 0.632 -1.961 4.083 1.00 93.38 97 LEU A O 1
ATOM 759 N N . ALA A 1 98 ? -0.650 -0.714 2.722 1.00 94.69 98 ALA A N 1
ATOM 760 C CA . ALA A 1 98 ? -1.305 -1.822 2.047 1.00 94.69 98 ALA A CA 1
ATOM 761 C C . ALA A 1 98 ? -1.233 -1.644 0.525 1.00 94.69 98 ALA A C 1
ATOM 763 O O . ALA A 1 98 ? -0.879 -0.574 0.021 1.00 94.69 98 ALA A O 1
ATOM 764 N N . SER A 1 99 ? -1.545 -2.705 -0.209 1.00 93.19 99 SER A N 1
ATOM 765 C CA . SER A 1 99 ? -1.625 -2.690 -1.670 1.00 93.19 99 SER A CA 1
ATOM 766 C C . SER A 1 99 ? -2.910 -3.347 -2.142 1.00 93.19 99 SER A C 1
ATOM 768 O O . SER A 1 99 ? -3.256 -4.420 -1.654 1.00 93.19 99 SER A O 1
ATOM 770 N N . GLU A 1 100 ? -3.596 -2.708 -3.081 1.00 95.06 100 GLU A N 1
ATOM 771 C CA . GLU A 1 100 ? -4.740 -3.289 -3.780 1.00 95.06 100 GLU A CA 1
ATOM 772 C C . GLU A 1 100 ? -4.266 -4.451 -4.663 1.00 95.06 100 GLU A C 1
ATOM 774 O O . GLU A 1 100 ? -3.245 -4.341 -5.351 1.00 95.06 100 GLU A O 1
ATOM 779 N N . VAL A 1 101 ? -4.970 -5.580 -4.618 1.00 92.69 101 VAL A N 1
ATOM 780 C CA . VAL A 1 101 ? -4.546 -6.815 -5.296 1.00 92.69 101 VAL A CA 1
ATOM 781 C C . VAL A 1 101 ? -4.530 -6.638 -6.814 1.00 92.69 101 VAL A C 1
ATOM 783 O O . VAL A 1 101 ? -3.525 -6.971 -7.452 1.00 92.69 101 VAL A O 1
ATOM 786 N N . ASP A 1 102 ? -5.588 -6.045 -7.366 1.00 91.81 102 ASP A N 1
ATOM 787 C CA . ASP A 1 102 ? -5.797 -5.925 -8.811 1.00 91.81 102 ASP A CA 1
ATOM 788 C C . ASP A 1 102 ? -4.857 -4.902 -9.450 1.00 91.81 102 ASP A C 1
ATOM 790 O O . ASP A 1 102 ? -4.162 -5.185 -10.427 1.00 91.81 102 ASP A O 1
ATOM 794 N N . THR A 1 103 ? -4.799 -3.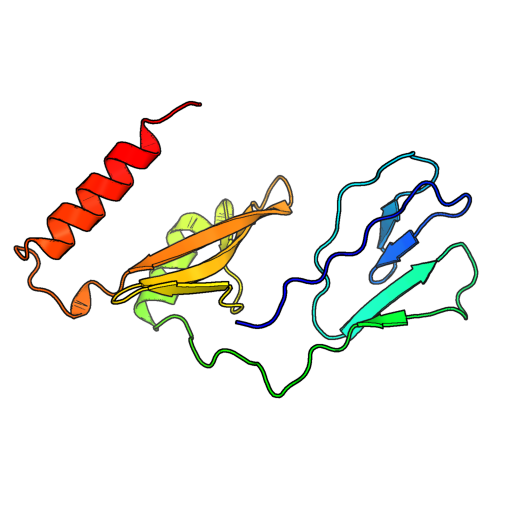700 -8.876 1.00 86.75 103 THR A N 1
ATOM 795 C CA . THR A 1 103 ? -4.075 -2.565 -9.469 1.00 86.75 103 THR A CA 1
ATOM 796 C C . THR A 1 103 ? -2.635 -2.453 -8.977 1.00 86.75 103 THR A C 1
ATOM 798 O O . THR A 1 103 ? -1.837 -1.712 -9.553 1.00 86.75 103 THR A O 1
ATOM 801 N N . ARG A 1 104 ? -2.294 -3.146 -7.879 1.00 84.69 104 ARG A N 1
ATOM 802 C CA . ARG A 1 104 ? -1.049 -2.960 -7.114 1.00 84.69 104 ARG A CA 1
ATOM 803 C C . ARG A 1 104 ? -0.861 -1.544 -6.565 1.00 84.69 104 ARG A C 1
ATOM 805 O O . ARG A 1 104 ? 0.239 -1.205 -6.126 1.00 84.69 104 ARG A O 1
ATOM 812 N N . LYS A 1 105 ? -1.911 -0.719 -6.550 1.00 88.12 105 LYS A N 1
ATOM 813 C CA . LYS A 1 105 ? -1.873 0.631 -5.988 1.00 88.12 105 LYS A CA 1
ATOM 814 C C . LYS A 1 105 ? -1.657 0.565 -4.481 1.00 88.12 105 LYS A C 1
ATOM 816 O O . LYS A 1 105 ? -2.296 -0.216 -3.779 1.00 88.12 105 LYS A O 1
ATOM 821 N N . HIS A 1 106 ? -0.765 1.411 -3.979 1.00 91.44 106 HIS A N 1
ATOM 822 C CA . HIS A 1 106 ? -0.543 1.551 -2.546 1.00 91.44 106 HIS A CA 1
ATOM 823 C C . HIS A 1 106 ? -1.639 2.393 -1.896 1.00 91.44 106 HIS A C 1
ATOM 825 O O . HIS A 1 106 ? -2.011 3.449 -2.410 1.00 91.44 106 HIS A O 1
ATOM 831 N N . VAL A 1 107 ? -2.116 1.936 -0.741 1.00 93.56 107 VAL A N 1
ATOM 832 C CA . VAL A 1 107 ? -3.122 2.616 0.079 1.00 93.56 107 VAL A CA 1
ATOM 833 C C . VAL A 1 107 ? -2.701 2.616 1.549 1.00 93.56 107 VAL A C 1
ATOM 835 O O . VAL A 1 107 ? -1.852 1.829 1.975 1.00 93.56 107 VAL A O 1
ATOM 838 N N . ALA A 1 108 ? -3.292 3.516 2.331 1.00 94.19 108 ALA A N 1
ATOM 839 C CA . ALA A 1 108 ? -3.113 3.564 3.776 1.00 94.19 108 ALA A CA 1
ATOM 840 C C . ALA A 1 108 ? -4.201 2.730 4.469 1.00 94.19 108 ALA A C 1
ATOM 842 O O . ALA A 1 108 ? -5.389 2.977 4.282 1.00 94.19 108 ALA A O 1
ATOM 843 N N . CYS A 1 109 ? -3.800 1.767 5.299 1.00 94.94 109 CYS A N 1
ATOM 844 C CA . CYS A 1 109 ? -4.699 0.960 6.119 1.00 94.94 109 CYS A CA 1
ATOM 845 C C . CYS A 1 109 ? -4.607 1.417 7.581 1.00 94.94 109 CYS A C 1
ATOM 847 O O . CYS A 1 109 ? -3.655 1.088 8.292 1.00 94.94 109 CYS A O 1
ATOM 849 N N . LYS A 1 110 ? -5.580 2.217 8.028 1.00 94.19 110 LYS A N 1
ATOM 850 C CA . LYS A 1 110 ? -5.672 2.691 9.416 1.00 94.19 110 LYS A CA 1
ATOM 851 C C . LYS A 1 110 ? -6.375 1.636 10.271 1.00 94.19 110 LYS A C 1
ATOM 853 O O . LYS A 1 110 ? -7.557 1.370 10.0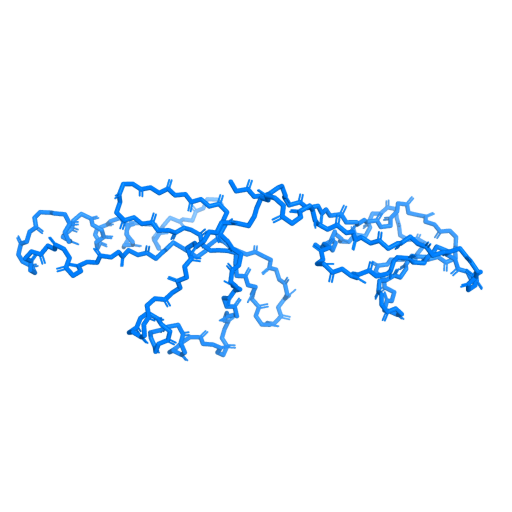92 1.00 94.19 110 LYS A O 1
ATOM 858 N N . VAL A 1 111 ? -5.645 1.057 11.215 1.00 92.88 111 VAL A N 1
ATOM 859 C CA . VAL A 1 111 ? -6.120 0.018 12.131 1.00 92.88 111 VAL A CA 1
ATOM 860 C C . VAL A 1 111 ? -6.287 0.625 13.519 1.00 92.88 111 VAL A C 1
ATOM 862 O O . VAL A 1 111 ? -5.334 1.162 14.087 1.00 92.88 111 VAL A O 1
ATOM 865 N N . HIS A 1 112 ? -7.496 0.541 14.068 1.00 90.81 112 HIS A N 1
ATOM 866 C CA . HIS A 1 112 ? -7.827 1.039 15.402 1.00 90.81 112 HIS A CA 1
ATOM 867 C C . HIS A 1 112 ? -7.746 -0.083 16.441 1.00 90.81 112 HIS A C 1
ATOM 869 O O . HIS A 1 112 ? -8.256 -1.178 16.216 1.00 90.81 112 HIS A O 1
ATOM 875 N N . ASP A 1 113 ? -7.146 0.191 17.601 1.00 88.06 113 ASP A N 1
ATOM 876 C CA . ASP A 1 113 ? -7.222 -0.713 18.755 1.00 88.06 113 ASP A CA 1
ATOM 877 C C . ASP A 1 113 ? -8.434 -0.342 19.616 1.00 88.06 113 ASP A C 1
ATOM 879 O O . ASP A 1 113 ? -8.350 0.477 20.532 1.00 88.06 113 ASP A O 1
ATOM 883 N N . ILE A 1 114 ? -9.589 -0.925 19.284 1.00 86.56 114 ILE A N 1
ATOM 884 C CA . ILE A 1 114 ? -10.842 -0.659 20.001 1.00 86.56 114 ILE A CA 1
ATOM 885 C C . ILE A 1 114 ? -10.956 -1.424 21.325 1.00 86.56 114 ILE A C 1
ATOM 887 O O . ILE A 1 114 ? -11.834 -1.114 22.124 1.00 86.56 114 ILE A O 1
ATOM 891 N N . SER A 1 115 ? -10.065 -2.390 21.584 1.00 82.19 115 SER A N 1
ATOM 892 C CA . SER A 1 115 ? -10.103 -3.219 22.799 1.00 82.19 115 SER A CA 1
ATOM 893 C C . SER A 1 115 ? -9.877 -2.413 24.081 1.00 82.19 115 SER A C 1
ATOM 895 O O . SER A 1 115 ? -10.264 -2.832 25.169 1.00 82.19 115 SER A O 1
ATOM 897 N N . ARG A 1 116 ? -9.281 -1.226 23.942 1.00 77.25 116 ARG A N 1
ATOM 898 C CA . ARG A 1 116 ? -9.008 -0.287 25.034 1.00 77.25 116 ARG A CA 1
ATOM 899 C C . ARG A 1 116 ? -10.234 0.514 25.468 1.00 77.25 116 ARG A C 1
ATOM 901 O O . ARG A 1 116 ? -10.141 1.280 26.423 1.00 77.25 116 ARG A O 1
ATOM 908 N N . PHE A 1 117 ? -11.362 0.355 24.779 1.00 81.75 117 PHE A N 1
ATOM 909 C CA . PHE A 1 117 ? -12.582 1.107 25.028 1.00 81.75 117 PHE A CA 1
ATOM 910 C C . PHE A 1 117 ? -13.755 0.177 25.336 1.00 81.75 117 PHE A C 1
ATOM 912 O O . PHE A 1 117 ? -13.859 -0.927 24.804 1.00 81.75 117 PHE A O 1
ATOM 919 N N . SER A 1 118 ? -14.692 0.656 26.156 1.00 77.19 118 SER A N 1
ATOM 920 C CA . SER A 1 118 ? -16.021 0.043 26.229 1.00 77.19 118 SER A CA 1
ATOM 921 C C . SER A 1 118 ? -16.694 0.105 24.845 1.00 77.19 118 SER A C 1
ATOM 923 O O . SER A 1 118 ? -16.558 1.123 24.163 1.00 77.19 118 SER A O 1
ATOM 925 N N . PRO A 1 119 ? -17.486 -0.897 24.422 1.00 66.56 119 PRO A N 1
ATOM 926 C CA . PRO A 1 119 ? -18.258 -0.837 23.175 1.00 66.56 119 PRO A CA 1
ATOM 927 C C . PRO A 1 119 ? -19.209 0.368 23.083 1.00 66.56 119 PRO A C 1
ATOM 929 O O . PRO A 1 119 ? -19.558 0.798 21.986 1.00 66.56 119 PRO A O 1
ATOM 932 N N . THR A 1 120 ? -19.624 0.910 24.233 1.00 71.69 120 THR A N 1
ATOM 933 C CA . THR A 1 120 ? -20.470 2.109 24.360 1.00 71.69 120 THR A CA 1
ATOM 934 C C . THR A 1 120 ? -19.670 3.406 24.491 1.00 71.69 120 THR A C 1
ATOM 936 O O . THR A 1 120 ? -20.257 4.482 24.620 1.00 71.69 120 THR A O 1
ATOM 939 N N . ALA A 1 121 ? -18.338 3.327 24.474 1.00 80.00 121 ALA A N 1
ATOM 940 C CA . ALA A 1 121 ? -17.479 4.492 24.579 1.00 80.00 121 ALA A CA 1
ATOM 941 C C . ALA A 1 121 ? -17.706 5.433 23.391 1.00 80.00 121 ALA A C 1
ATOM 943 O O . ALA A 1 121 ? -17.874 5.009 22.240 1.00 80.00 121 ALA A O 1
ATOM 944 N N . LYS A 1 122 ? -17.678 6.738 23.674 1.00 85.50 122 LYS A N 1
ATOM 945 C CA . LYS A 1 122 ? -17.846 7.792 22.665 1.00 85.50 122 LYS A CA 1
ATOM 946 C C . LYS A 1 122 ? -16.818 7.650 21.538 1.00 85.50 122 LYS A C 1
ATOM 948 O O . LYS A 1 122 ? -17.125 7.942 20.386 1.00 85.50 122 LYS A O 1
ATOM 953 N N . GLU A 1 123 ? -15.633 7.142 21.853 1.00 84.88 123 GLU A N 1
ATOM 954 C CA . GLU A 1 123 ? -14.534 6.883 20.931 1.00 84.88 123 GLU A CA 1
ATOM 955 C C . GLU A 1 123 ? -14.899 5.859 19.852 1.00 84.88 123 GLU A C 1
ATOM 957 O O . GLU A 1 123 ? -14.640 6.109 18.676 1.00 84.88 123 GLU A O 1
ATOM 962 N N . VAL A 1 124 ? -15.545 4.745 20.217 1.00 86.62 124 VAL A N 1
ATOM 963 C CA . VAL A 1 124 ? -15.947 3.700 19.256 1.00 86.62 124 VAL A CA 1
ATOM 964 C C . VAL A 1 124 ? -16.996 4.244 18.289 1.00 86.62 124 VAL A C 1
ATOM 966 O O . VAL A 1 124 ? -16.899 4.034 17.079 1.00 86.62 124 VAL A O 1
ATOM 969 N N . ASN A 1 125 ? -17.965 5.006 18.804 1.00 88.44 125 ASN A N 1
ATOM 970 C CA . ASN A 1 125 ? -18.973 5.657 17.969 1.00 88.44 125 ASN A CA 1
ATOM 971 C C . ASN A 1 125 ? -18.350 6.690 17.026 1.00 88.44 125 ASN A C 1
ATOM 973 O O . ASN A 1 125 ? -18.710 6.726 15.851 1.00 88.44 125 ASN A O 1
ATOM 977 N N . ARG A 1 126 ? -17.366 7.467 17.497 1.00 88.62 126 ARG A N 1
ATOM 978 C CA . ARG A 1 126 ? -16.641 8.427 16.657 1.00 88.62 126 ARG A CA 1
ATOM 979 C C . ARG A 1 126 ? -15.874 7.736 15.528 1.00 88.62 126 ARG A C 1
ATOM 981 O O . ARG A 1 126 ? -15.923 8.215 14.404 1.00 88.62 126 ARG A O 1
ATOM 988 N N . ILE A 1 127 ? -15.210 6.610 15.805 1.00 89.12 127 ILE A N 1
ATOM 989 C CA . ILE A 1 127 ? -14.488 5.828 14.783 1.00 89.12 127 ILE A CA 1
ATOM 990 C C . ILE A 1 127 ? -15.458 5.311 13.714 1.00 89.12 127 ILE A C 1
ATOM 992 O O . ILE A 1 127 ? -15.178 5.417 12.523 1.00 89.12 127 ILE A O 1
ATOM 996 N N . ARG A 1 128 ? -16.621 4.786 14.124 1.00 88.19 128 ARG A N 1
ATOM 997 C CA . ARG A 1 128 ? -17.655 4.332 13.180 1.00 88.19 128 ARG A CA 1
ATOM 998 C C . ARG A 1 128 ? -18.187 5.479 12.325 1.00 88.19 128 ARG A C 1
ATOM 1000 O O . ARG A 1 128 ? -18.289 5.325 11.117 1.00 88.19 128 ARG A O 1
ATOM 1007 N N . GLN A 1 129 ? -18.491 6.622 12.939 1.00 90.88 129 GLN A N 1
ATOM 1008 C CA . GLN A 1 129 ? -18.959 7.810 12.221 1.00 90.88 129 GLN A CA 1
ATOM 1009 C C . GLN A 1 129 ? -17.914 8.322 11.224 1.00 90.88 129 GLN A C 1
ATOM 1011 O O . GLN A 1 129 ? -18.272 8.608 10.088 1.00 90.88 129 GLN A O 1
ATOM 1016 N N . GLU A 1 130 ? -16.636 8.389 11.615 1.00 89.88 130 GLU A N 1
ATOM 1017 C CA . GLU A 1 130 ? -15.527 8.755 10.722 1.00 89.88 130 GLU A CA 1
ATOM 1018 C C . GLU A 1 130 ? -15.485 7.830 9.498 1.00 89.88 130 GLU A C 1
ATOM 1020 O O . GLU A 1 130 ? -15.489 8.315 8.369 1.00 89.88 130 GLU A O 1
ATOM 1025 N N . ALA A 1 131 ? -15.516 6.509 9.708 1.00 89.75 131 ALA A N 1
ATOM 1026 C CA . ALA A 1 131 ? -15.482 5.533 8.620 1.00 89.75 131 ALA A CA 1
ATOM 1027 C C . ALA A 1 131 ? -16.688 5.658 7.672 1.00 89.75 131 ALA A C 1
ATOM 1029 O O . ALA A 1 131 ? -16.507 5.645 6.456 1.00 89.75 131 ALA A O 1
ATOM 1030 N N . THR A 1 132 ? -17.898 5.825 8.216 1.00 92.50 132 THR A N 1
ATOM 1031 C CA . THR A 1 132 ? -19.118 6.008 7.415 1.00 92.50 132 THR A CA 1
ATOM 1032 C C . THR A 1 132 ? -19.085 7.308 6.616 1.00 92.50 132 THR A C 1
ATOM 1034 O O . THR A 1 132 ? -19.435 7.315 5.443 1.00 92.50 132 THR A O 1
ATOM 1037 N N . LEU A 1 133 ? -18.655 8.419 7.219 1.00 93.44 133 LEU A N 1
ATOM 1038 C CA . LEU A 1 133 ? -18.568 9.699 6.512 1.00 93.44 133 LEU A CA 1
ATOM 1039 C C . LEU A 1 133 ? -17.551 9.622 5.369 1.00 93.44 133 LEU A C 1
ATOM 1041 O O . LEU A 1 133 ? -17.871 9.987 4.239 1.00 93.44 133 LEU A O 1
ATOM 1045 N N . LEU A 1 134 ? -16.360 9.076 5.634 1.00 88.31 134 LEU A N 1
ATOM 1046 C CA . LEU A 1 134 ? -15.314 8.917 4.622 1.00 88.31 134 LEU A CA 1
ATOM 1047 C C . LEU A 1 134 ? -15.738 8.005 3.466 1.00 88.31 134 LEU A C 1
ATOM 1049 O O . LEU A 1 134 ? -15.290 8.225 2.348 1.00 88.31 134 LEU A O 1
ATOM 1053 N N . SER A 1 135 ? -16.615 7.022 3.697 1.00 87.50 135 SER A N 1
ATOM 1054 C CA . SER A 1 135 ? -17.121 6.165 2.617 1.00 87.50 135 SER A CA 1
ATOM 1055 C C . SER A 1 135 ? -18.166 6.840 1.725 1.00 87.50 135 SER A C 1
ATOM 1057 O O . SER A 1 135 ? -18.519 6.280 0.694 1.00 87.50 135 SER A O 1
ATOM 1059 N N . THR A 1 136 ? -18.706 7.992 2.135 1.00 88.81 136 THR A N 1
ATOM 1060 C CA . THR A 1 136 ? -19.731 8.737 1.376 1.00 88.81 136 THR A CA 1
ATOM 1061 C C . THR A 1 136 ? -19.179 9.934 0.611 1.00 88.81 136 THR A C 1
ATOM 1063 O O . THR A 1 136 ? -19.895 10.517 -0.198 1.00 88.81 136 THR A O 1
ATOM 1066 N N . LEU A 1 137 ? -17.930 10.319 0.876 1.00 83.06 137 LEU A N 1
ATOM 1067 C CA . LEU A 1 137 ? -17.286 11.426 0.185 1.00 83.06 137 LEU A CA 1
ATOM 1068 C C . LEU A 1 137 ? -16.779 10.957 -1.180 1.00 83.06 137 LEU A C 1
ATOM 1070 O O . LEU A 1 137 ? -15.985 10.022 -1.259 1.00 83.06 137 LEU A O 1
ATOM 1074 N N . ASP A 1 138 ? -17.213 11.651 -2.226 1.00 78.75 138 ASP A N 1
ATOM 1075 C CA . ASP A 1 138 ? -16.663 11.575 -3.577 1.00 78.75 138 ASP A CA 1
ATOM 1076 C C . ASP A 1 138 ? -16.211 12.993 -3.953 1.00 78.75 138 ASP A C 1
ATOM 1078 O O . ASP A 1 138 ? -16.989 13.946 -3.823 1.00 78.75 138 ASP A O 1
ATOM 1082 N N . HIS A 1 139 ? -14.933 13.153 -4.297 1.00 50.38 139 HIS A N 1
ATOM 1083 C CA . HIS A 1 139 ? -14.277 14.445 -4.529 1.00 50.38 139 HIS A CA 1
ATOM 1084 C C . HIS A 1 139 ? -13.479 14.430 -5.826 1.00 50.38 139 HIS A C 1
ATOM 1086 O O . HIS A 1 139 ? -12.706 13.466 -6.029 1.00 50.38 139 HIS A O 1
#

Secondary structure (DSSP, 8-state):
-PPP-EE---S-SS-EEETTEEEESS-SSPPPEE--TT-EEEETT-TT-EEEP---GGG-------HHHHHHHHTTTTTEEEEEEEEEEETTEEEEEEEETTT--EEEEEEE-GGGS-TTSHHHHHHHHHHHHHTT---